Protein AF-A0A8X6QPL2-F1 (afdb_monomer_lite)

Foldseek 3Di:
DDDDDDDDPPPVVVVVVVVVPPPPPPPPVPPPPQDAKDWPDWDDDPPDDQPDDDKTAIAMDHGPHDDQKDWDDDPNDTAWIAGPPDPCRIDGDDDPSDDADVVQQDSDHDIRD

Sequence (113 aa):
MIKDPPFTAHILEHLLFLFVSSVPVISCSSSRSHIPLRINMLHIPNPVVTGDSVRLRCAYELGNETLYAVKWYKNMGEFFRYVPASDHPLKKFPQTGIDVDVPKSPYSSQDLL

Organism: Nephila pilipes (NCBI:txid299642)

Structure (mmCIF, N/CA/C/O backbone):
data_AF-A0A8X6QPL2-F1
#
_entry.id   AF-A0A8X6QPL2-F1
#
loop_
_atom_site.group_PDB
_atom_site.id
_atom_site.type_symbol
_atom_site.label_atom_id
_atom_site.label_alt_id
_atom_site.label_com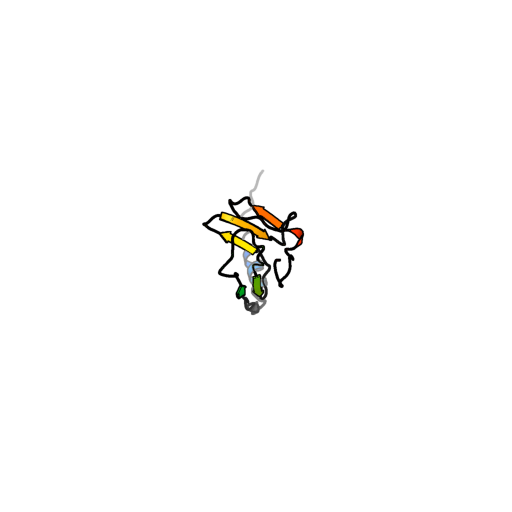p_id
_atom_site.label_asym_id
_atom_site.label_entity_id
_atom_site.label_seq_id
_atom_site.pdbx_PDB_ins_code
_atom_site.Cartn_x
_atom_site.Cartn_y
_atom_site.Cartn_z
_atom_site.occupancy
_atom_site.B_iso_or_equiv
_atom_site.auth_seq_id
_atom_site.auth_comp_id
_atom_site.auth_asym_id
_atom_site.auth_atom_id
_atom_site.pdbx_PDB_model_num
ATOM 1 N N . MET A 1 1 ? -39.750 55.208 33.846 1.00 43.03 1 MET A N 1
ATOM 2 C CA . MET A 1 1 ? -39.704 53.936 33.088 1.00 43.03 1 MET A CA 1
ATOM 3 C C . MET A 1 1 ? -38.433 54.011 32.267 1.00 43.03 1 MET A C 1
ATOM 5 O O . MET A 1 1 ? -38.391 54.836 31.379 1.00 43.03 1 MET A O 1
ATOM 9 N N . ILE A 1 2 ? -37.318 53.383 32.621 1.00 46.59 2 ILE A N 1
ATOM 10 C CA . ILE A 1 2 ? -37.088 51.972 32.948 1.00 46.59 2 ILE A CA 1
ATOM 11 C C . ILE A 1 2 ? -36.040 51.887 34.072 1.00 46.59 2 ILE A C 1
ATOM 13 O O . ILE A 1 2 ? -35.183 52.753 34.203 1.00 46.59 2 ILE A O 1
ATOM 17 N N . LYS A 1 3 ? -36.206 50.887 34.934 1.00 42.84 3 LYS A N 1
ATOM 18 C CA . LYS A 1 3 ? -35.403 50.587 36.118 1.00 42.84 3 LYS A CA 1
ATOM 19 C C . LYS A 1 3 ? -34.523 49.401 35.740 1.00 42.84 3 LYS A C 1
ATOM 21 O O . LYS A 1 3 ? -35.054 48.298 35.652 1.00 42.84 3 LYS A O 1
ATOM 26 N N . ASP A 1 4 ? -33.235 49.615 35.501 1.00 60.00 4 ASP A N 1
ATOM 27 C CA . ASP A 1 4 ? -32.306 48.493 35.367 1.00 60.00 4 ASP A CA 1
ATOM 28 C C . ASP A 1 4 ? -32.053 47.893 36.764 1.00 60.00 4 ASP A C 1
ATOM 30 O O . ASP A 1 4 ? -31.740 48.633 37.705 1.00 60.00 4 ASP A O 1
ATOM 34 N N . PRO A 1 5 ? -32.259 46.578 36.962 1.00 59.72 5 PRO A N 1
ATOM 35 C CA . PRO A 1 5 ? -31.999 45.925 38.236 1.00 59.72 5 PRO A CA 1
ATOM 36 C C . PRO A 1 5 ? -30.491 45.696 38.460 1.00 59.72 5 PRO A C 1
ATOM 38 O O . PRO A 1 5 ? -29.744 45.465 37.507 1.00 59.72 5 PRO A O 1
ATOM 41 N N . PRO A 1 6 ? -30.028 45.711 39.723 1.00 50.69 6 PRO A N 1
ATOM 42 C CA . PRO A 1 6 ? -28.634 45.469 40.059 1.00 50.69 6 PRO A CA 1
ATOM 43 C C . PRO A 1 6 ? -28.275 43.975 39.990 1.00 50.69 6 PRO A C 1
ATOM 45 O O . PRO A 1 6 ? -29.015 43.114 40.468 1.00 50.69 6 PRO A O 1
ATOM 48 N N . PHE A 1 7 ? -27.104 43.704 39.404 1.00 57.97 7 PHE A N 1
ATOM 49 C CA . PHE A 1 7 ? -26.193 42.570 39.634 1.00 57.97 7 PHE A CA 1
ATOM 50 C C . PHE A 1 7 ? -26.706 41.471 40.591 1.00 57.97 7 PHE A C 1
ATOM 52 O O . PHE A 1 7 ? -26.338 41.422 41.760 1.00 57.97 7 PHE A O 1
ATOM 59 N N . THR A 1 8 ? -27.527 40.543 40.089 1.00 52.91 8 THR A N 1
ATOM 60 C CA . THR A 1 8 ? -27.958 39.348 40.846 1.00 52.91 8 THR A CA 1
ATOM 61 C C . THR A 1 8 ? -27.904 38.092 39.968 1.00 52.91 8 THR A C 1
ATOM 63 O O . THR A 1 8 ? -28.831 37.293 39.942 1.00 52.91 8 THR A O 1
ATOM 66 N N . ALA A 1 9 ? -26.831 37.929 39.187 1.00 49.62 9 ALA A N 1
ATOM 67 C CA . ALA A 1 9 ? -26.647 36.759 38.315 1.00 49.62 9 ALA A CA 1
ATOM 68 C C . ALA A 1 9 ? -25.283 36.059 38.464 1.00 49.62 9 ALA A C 1
ATOM 70 O O . ALA A 1 9 ? -25.078 35.012 37.869 1.00 49.62 9 ALA A O 1
ATOM 71 N N . HIS A 1 10 ? -24.362 36.573 39.290 1.00 55.91 10 HIS A N 1
ATOM 72 C CA . HIS A 1 10 ? -23.028 35.968 39.442 1.00 55.91 10 HIS A CA 1
ATOM 73 C C . HIS A 1 10 ? -22.885 34.985 40.613 1.00 55.91 10 HIS A C 1
ATOM 75 O O . HIS A 1 10 ? -21.914 34.238 40.658 1.00 55.91 10 HIS A O 1
ATOM 81 N N . ILE A 1 11 ? -23.826 34.951 41.562 1.00 59.06 11 ILE A N 1
ATOM 82 C CA . ILE A 1 11 ? -23.658 34.161 42.798 1.00 59.06 11 ILE A CA 1
ATOM 83 C C . ILE A 1 11 ? -24.117 32.696 42.625 1.00 59.06 11 ILE A C 1
ATOM 85 O O . ILE A 1 11 ? -23.612 31.812 43.313 1.00 59.06 11 ILE A O 1
ATOM 89 N N . LEU A 1 12 ? -25.003 32.401 41.664 1.00 50.84 12 LEU A N 1
ATOM 90 C CA . LEU A 1 12 ? -25.481 31.031 41.404 1.00 50.84 12 LEU A CA 1
ATOM 91 C C . LEU A 1 12 ? -24.539 30.199 40.514 1.00 50.84 12 LEU A C 1
ATOM 93 O O . LEU A 1 12 ? -24.526 28.977 40.633 1.00 50.84 12 LEU A O 1
ATOM 97 N N . GLU A 1 13 ? -23.701 30.843 39.697 1.00 55.19 13 GLU A N 1
ATOM 98 C CA . GLU A 1 13 ? -22.680 30.177 38.871 1.00 55.19 13 GLU A CA 1
ATOM 99 C C . GLU A 1 13 ? -21.631 29.463 39.740 1.00 55.19 13 GLU A C 1
ATOM 101 O O . GLU A 1 13 ? -21.320 28.295 39.524 1.00 55.19 13 GLU A O 1
ATOM 106 N N . HIS A 1 14 ? -21.139 30.117 40.798 1.00 57.09 14 HIS A N 1
ATOM 107 C CA . HIS A 1 14 ? -20.105 29.547 41.671 1.00 57.09 14 HIS A CA 1
ATOM 108 C C . HIS A 1 14 ? -20.588 28.360 42.517 1.00 57.09 14 HIS A C 1
ATOM 110 O O . HIS A 1 14 ? -19.794 27.475 42.833 1.00 57.09 14 HIS A O 1
ATOM 116 N N . LEU A 1 15 ? -21.876 28.314 42.870 1.00 55.91 15 LEU A N 1
ATOM 117 C CA . LEU A 1 15 ? -22.445 27.215 43.656 1.00 55.91 15 LEU A CA 1
ATOM 118 C C . LEU A 1 15 ? -22.608 25.937 42.822 1.00 55.91 15 LEU A C 1
ATOM 120 O O . LEU A 1 15 ? -22.407 24.849 43.355 1.00 55.91 15 LEU A O 1
ATOM 124 N N . LEU A 1 16 ? -22.880 26.049 41.515 1.00 55.75 16 LEU A N 1
ATOM 125 C CA . LEU A 1 16 ? -22.930 24.897 40.606 1.00 55.75 16 LEU A CA 1
ATOM 126 C C . LEU A 1 16 ? -21.566 24.200 40.481 1.00 55.75 16 LEU A C 1
ATOM 128 O O . LEU A 1 16 ? -21.521 22.972 40.498 1.00 55.75 16 LEU A O 1
ATOM 132 N N . PHE A 1 17 ? -20.454 24.947 40.461 1.00 56.66 17 PHE A N 1
ATOM 133 C CA . PHE A 1 17 ? -19.097 24.377 40.411 1.00 56.66 17 PHE A CA 1
ATOM 134 C C . PHE A 1 17 ? -18.726 23.537 41.646 1.00 56.66 17 PHE A C 1
ATOM 136 O O . PHE A 1 17 ? -17.916 22.616 41.533 1.00 56.66 17 PHE A O 1
ATOM 143 N N . LEU A 1 18 ? -19.325 23.808 42.812 1.00 54.09 18 LEU A N 1
ATOM 144 C CA . LEU A 1 18 ? -19.054 23.058 44.045 1.00 54.09 18 LEU A CA 1
ATOM 145 C C . LEU A 1 18 ? -19.760 21.691 44.094 1.00 54.09 18 LEU A C 1
ATOM 147 O O . LEU A 1 18 ? -19.296 20.800 44.800 1.00 54.09 18 LEU A O 1
ATOM 151 N N . PHE A 1 19 ? -20.835 21.482 43.325 1.00 57.47 19 PHE A N 1
ATOM 152 C CA . PHE A 1 19 ? -21.520 20.183 43.249 1.00 57.47 19 PHE A CA 1
ATOM 153 C C . PHE A 1 19 ? -20.895 19.223 42.229 1.00 57.47 19 PHE A C 1
ATOM 155 O O . PHE A 1 19 ? -21.028 18.011 42.383 1.00 57.47 19 PHE A O 1
ATOM 162 N N . VAL A 1 20 ? -20.174 19.730 41.223 1.00 57.22 20 VAL A N 1
ATOM 163 C CA . VAL A 1 20 ? -19.507 18.882 40.212 1.00 57.22 20 VAL A CA 1
ATOM 164 C C . VAL A 1 20 ? -18.139 18.359 40.675 1.00 57.22 20 VAL A C 1
ATOM 166 O O . VAL A 1 20 ? -17.578 17.474 40.036 1.00 57.22 20 VAL A O 1
ATOM 169 N N . SER A 1 21 ? -17.595 18.874 41.784 1.00 57.22 21 SER A N 1
ATOM 170 C CA . SER A 1 21 ? -16.252 18.529 42.279 1.00 57.22 21 SER A CA 1
ATOM 171 C C . SER A 1 21 ? -16.221 17.460 43.382 1.00 57.22 21 SER A C 1
ATOM 173 O O . SER A 1 21 ? -15.135 17.060 43.800 1.00 57.22 21 SER A O 1
ATOM 175 N N . SER A 1 22 ? -17.377 16.964 43.845 1.00 60.09 22 SER A N 1
ATOM 176 C CA . SER A 1 22 ? -17.465 15.962 44.925 1.00 60.09 22 SER A CA 1
ATOM 177 C C . SER A 1 22 ? -17.567 14.508 44.452 1.00 60.09 22 SER A C 1
ATOM 179 O O . SER A 1 22 ? -17.535 13.595 45.278 1.00 60.09 22 SER A O 1
ATOM 181 N N . VAL A 1 23 ? -17.616 14.254 43.141 1.00 60.38 23 VAL A N 1
ATOM 182 C CA . VAL A 1 23 ? -17.314 12.917 42.616 1.00 60.38 23 VAL A CA 1
ATOM 183 C C . VAL A 1 23 ? -15.794 12.801 42.597 1.00 60.38 23 VAL A C 1
ATOM 185 O O . VAL A 1 23 ? -15.155 13.569 41.874 1.00 60.38 23 VAL A O 1
ATOM 188 N N . PRO A 1 24 ? -15.171 11.873 43.346 1.00 59.44 24 PRO A N 1
ATOM 189 C CA . PRO A 1 24 ? -13.775 11.580 43.113 1.00 59.44 24 PRO A CA 1
ATOM 190 C C . PRO A 1 24 ? -13.719 10.979 41.712 1.00 59.44 24 PRO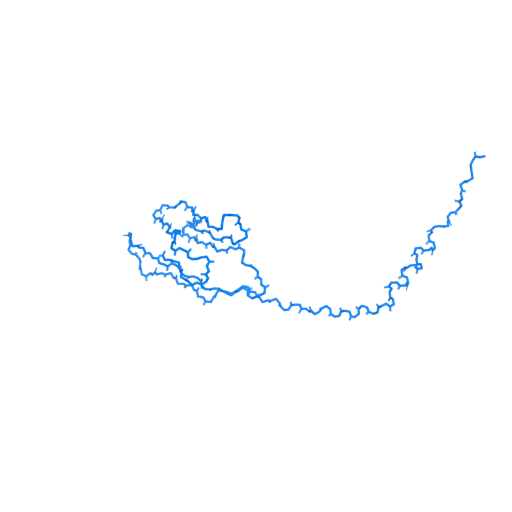 A C 1
ATOM 192 O O . PRO A 1 24 ? -13.979 9.792 41.521 1.00 59.44 24 PRO A O 1
ATOM 195 N N . VAL A 1 25 ? -13.383 11.787 40.706 1.0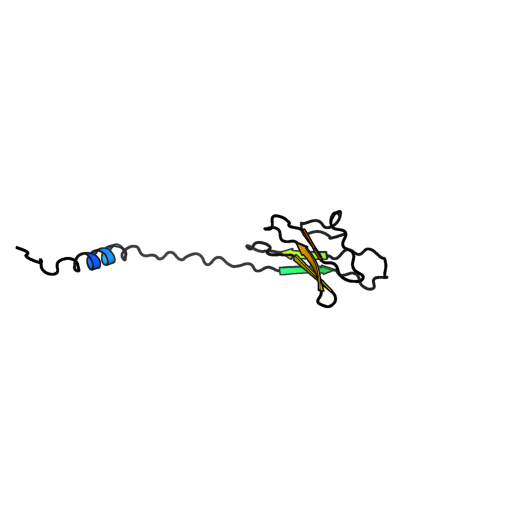0 60.59 25 VAL A N 1
ATOM 196 C CA . VAL A 1 25 ? -12.946 11.278 39.407 1.00 60.59 25 VAL A CA 1
ATOM 197 C C . VAL A 1 25 ? -11.540 10.714 39.610 1.00 60.59 25 VAL A C 1
ATOM 199 O O . VAL A 1 25 ? -10.577 11.115 38.976 1.00 60.59 25 VAL A O 1
ATOM 202 N N . ILE A 1 26 ? -11.418 9.723 40.494 1.00 61.06 26 ILE A N 1
ATOM 203 C CA . ILE A 1 26 ? -10.387 8.698 40.408 1.00 61.06 26 ILE A CA 1
ATOM 204 C C . ILE A 1 26 ? -10.903 7.703 39.362 1.00 61.06 26 ILE A C 1
ATOM 206 O O . ILE A 1 26 ? -11.039 6.507 39.593 1.00 61.06 26 ILE A O 1
ATOM 210 N N . SER A 1 27 ? -11.248 8.214 38.178 1.00 62.38 27 SER A N 1
ATOM 211 C CA . SER A 1 27 ? -11.204 7.387 36.993 1.00 62.38 27 SER A CA 1
ATOM 212 C C . SER A 1 27 ? -9.724 7.328 36.665 1.00 62.38 27 SER A C 1
ATOM 214 O O . SER A 1 27 ? -9.178 8.213 36.012 1.00 62.38 27 SER A O 1
ATOM 216 N N . CYS A 1 28 ? -9.040 6.319 37.209 1.00 61.81 28 CYS A N 1
ATOM 217 C CA . CYS A 1 28 ? -7.812 5.860 36.591 1.00 61.81 28 CYS A CA 1
ATOM 218 C C . CYS A 1 28 ? -8.244 5.376 35.208 1.00 61.81 28 CYS A C 1
ATOM 220 O O . CYS A 1 28 ? -8.683 4.238 35.048 1.00 61.81 28 CYS A O 1
ATOM 222 N N . SER A 1 29 ? -8.256 6.289 34.237 1.00 65.00 29 SER A N 1
ATOM 223 C CA . SER A 1 29 ? -8.436 5.960 32.838 1.00 65.00 29 SER A CA 1
ATOM 224 C C . SER A 1 29 ? -7.297 5.013 32.519 1.00 65.00 29 SER A C 1
ATOM 226 O O . SER A 1 29 ? -6.151 5.440 32.389 1.00 65.00 29 SER A O 1
ATOM 228 N N . SER A 1 30 ? -7.619 3.721 32.516 1.00 67.06 30 SER A N 1
ATOM 229 C CA . SER A 1 30 ? -6.732 2.626 32.165 1.00 67.06 30 SER A CA 1
ATOM 230 C C . SER A 1 30 ? -5.944 3.055 30.939 1.00 67.06 30 SER A C 1
ATOM 232 O O . SER A 1 30 ? -6.524 3.225 29.864 1.00 67.06 30 SER A O 1
ATOM 234 N N . SER A 1 31 ? -4.648 3.313 31.119 1.00 72.38 31 SER A N 1
ATOM 235 C CA . SER A 1 31 ? -3.768 3.683 30.025 1.00 72.38 31 SER A CA 1
ATOM 236 C C . SER A 1 31 ? -3.805 2.530 29.031 1.00 72.38 31 SER A C 1
ATOM 238 O O . SER A 1 31 ? -3.338 1.424 29.307 1.00 72.38 31 SER A O 1
ATOM 240 N N . ARG A 1 32 ? -4.459 2.747 27.884 1.00 75.88 32 ARG A N 1
ATOM 241 C CA . ARG A 1 32 ? -4.503 1.746 26.824 1.00 75.88 32 ARG A CA 1
ATOM 242 C C . ARG A 1 32 ? -3.066 1.549 26.367 1.00 75.88 32 ARG A C 1
ATOM 244 O O . ARG A 1 32 ? -2.476 2.462 25.796 1.00 75.88 32 ARG A O 1
ATOM 251 N N . SER A 1 33 ? -2.491 0.386 26.658 1.00 81.00 33 SER A N 1
ATOM 252 C CA . SER A 1 33 ? -1.162 0.049 26.157 1.00 81.00 33 SER A CA 1
ATOM 253 C C . SER A 1 33 ? -1.237 0.045 24.628 1.00 81.00 33 SER A C 1
ATOM 255 O O . SER A 1 33 ? -2.042 -0.684 24.043 1.00 81.00 33 SER A O 1
ATOM 257 N N . HIS A 1 34 ? -0.495 0.943 23.984 1.00 81.69 34 HIS A N 1
ATOM 258 C CA . HIS A 1 34 ? -0.492 1.085 22.532 1.00 81.69 34 HIS A CA 1
ATOM 259 C C . HIS A 1 34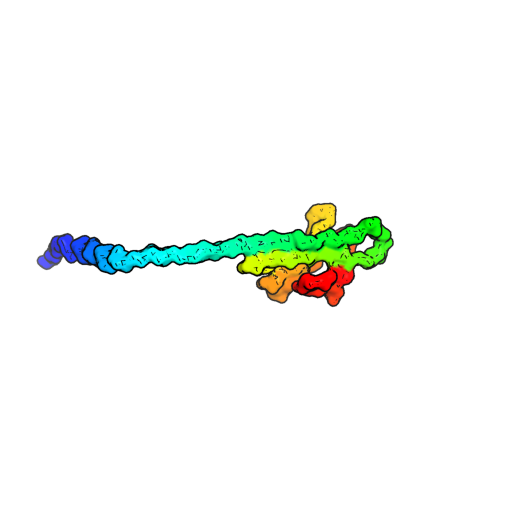 ? 0.486 0.067 21.949 1.00 81.69 34 HIS A C 1
ATOM 261 O O . HIS A 1 34 ? 1.679 0.106 22.257 1.00 81.69 34 HIS A O 1
ATOM 267 N N . ILE A 1 35 ? -0.016 -0.859 21.132 1.00 88.88 35 ILE A N 1
ATOM 268 C CA . ILE A 1 35 ? 0.808 -1.874 20.478 1.00 88.88 35 ILE A CA 1
ATOM 269 C C . ILE A 1 35 ? 1.093 -1.347 19.071 1.00 88.88 35 ILE A C 1
ATOM 271 O O . ILE A 1 35 ? 0.171 -1.299 18.257 1.00 88.88 35 ILE A O 1
ATOM 275 N N . PRO A 1 36 ? 2.332 -0.914 18.774 1.00 88.50 36 PRO A N 1
ATOM 276 C CA . PRO A 1 36 ? 2.636 -0.291 17.497 1.00 88.50 36 PRO A CA 1
ATOM 277 C C . PRO A 1 36 ? 2.628 -1.313 16.359 1.00 88.50 36 PRO A C 1
ATOM 279 O O . PRO A 1 36 ? 2.824 -2.512 16.573 1.00 88.50 36 PRO A O 1
ATOM 282 N N . LEU A 1 37 ? 2.497 -0.806 15.133 1.00 91.69 37 LEU A N 1
ATOM 283 C CA . LEU A 1 37 ? 2.724 -1.587 13.924 1.00 91.69 37 LEU A CA 1
ATOM 284 C C . LEU A 1 37 ? 4.157 -2.136 13.901 1.00 91.69 37 LEU A C 1
ATOM 286 O O . LEU A 1 37 ? 5.119 -1.405 14.150 1.00 91.69 37 LEU A O 1
ATOM 290 N N . ARG A 1 38 ? 4.304 -3.414 13.550 1.00 92.38 38 ARG A N 1
ATOM 291 C CA . ARG A 1 38 ? 5.602 -4.082 13.393 1.00 92.38 38 ARG A CA 1
ATOM 292 C C . ARG A 1 38 ? 5.667 -4.792 12.055 1.00 92.38 38 ARG A C 1
ATOM 294 O O . ARG A 1 38 ? 4.701 -5.416 11.640 1.00 92.38 38 ARG A O 1
ATOM 301 N N . ILE A 1 39 ? 6.815 -4.715 11.391 1.00 92.00 39 ILE A N 1
ATOM 302 C CA . ILE A 1 39 ? 7.102 -5.522 10.204 1.00 92.00 39 ILE A CA 1
ATOM 303 C C . ILE A 1 39 ? 7.857 -6.761 10.677 1.00 92.00 39 ILE A C 1
ATOM 305 O O . ILE A 1 39 ? 8.959 -6.650 11.209 1.00 92.00 39 ILE A O 1
ATOM 309 N N . ASN A 1 40 ? 7.257 -7.931 10.486 1.00 92.56 40 ASN A N 1
ATOM 310 C CA . ASN A 1 40 ? 7.817 -9.216 10.894 1.00 92.56 40 ASN A CA 1
ATOM 311 C C . ASN A 1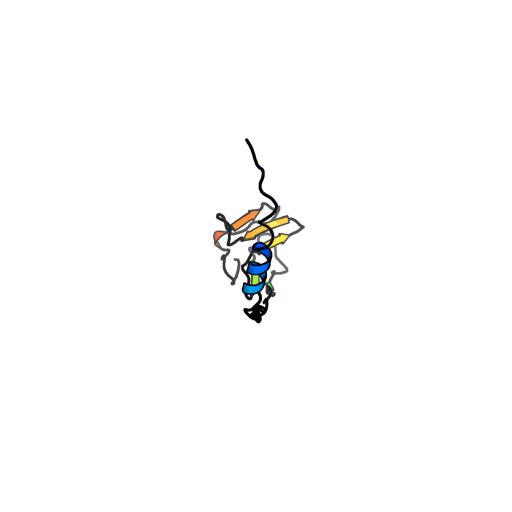 40 ? 8.739 -9.803 9.823 1.00 92.56 40 ASN A C 1
ATOM 313 O O . ASN A 1 40 ? 9.720 -10.466 10.146 1.00 92.56 40 ASN A O 1
ATOM 317 N N . MET A 1 41 ? 8.417 -9.587 8.544 1.00 93.00 41 MET A N 1
ATOM 318 C CA . MET A 1 41 ? 9.183 -10.130 7.423 1.00 93.00 41 MET A CA 1
ATOM 319 C C . MET A 1 41 ? 9.089 -9.211 6.211 1.00 93.00 41 MET A C 1
ATOM 321 O O . MET A 1 41 ? 7.998 -8.777 5.848 1.00 93.00 41 MET A O 1
ATOM 325 N N . LEU A 1 42 ? 10.219 -8.996 5.542 1.00 93.06 42 LEU A N 1
ATOM 326 C CA . LEU A 1 42 ? 10.294 -8.377 4.225 1.00 93.06 42 LEU A CA 1
ATOM 327 C C . LEU A 1 42 ? 11.102 -9.293 3.301 1.00 93.06 42 LEU A C 1
ATOM 329 O O . LEU A 1 42 ? 12.293 -9.496 3.522 1.00 93.06 42 LEU A O 1
ATOM 333 N N . HIS A 1 43 ? 10.458 -9.857 2.281 1.00 92.75 43 HIS A N 1
ATOM 334 C CA . HIS A 1 43 ? 11.099 -10.703 1.276 1.00 92.75 43 HIS A CA 1
ATOM 335 C C . HIS A 1 43 ? 11.046 -10.010 -0.084 1.00 92.75 43 HIS A C 1
ATOM 337 O O . HIS A 1 43 ? 9.968 -9.789 -0.642 1.00 92.75 43 HIS A O 1
ATOM 343 N N . ILE A 1 44 ? 12.227 -9.733 -0.633 1.00 92.31 44 ILE A N 1
ATOM 344 C CA . ILE A 1 44 ? 12.424 -9.208 -1.983 1.00 92.31 44 ILE A CA 1
ATOM 345 C C . ILE A 1 44 ? 13.400 -10.159 -2.689 1.00 92.31 44 ILE A C 1
ATOM 347 O O . ILE A 1 44 ? 14.552 -10.240 -2.256 1.00 92.31 44 ILE A O 1
ATOM 351 N N . PRO A 1 45 ? 12.970 -10.906 -3.721 1.00 90.75 45 PRO A N 1
ATOM 352 C CA . PRO A 1 45 ? 13.866 -11.792 -4.458 1.00 90.75 45 PRO A CA 1
ATOM 353 C C . PRO A 1 45 ? 15.046 -11.017 -5.060 1.00 90.75 45 PRO A C 1
ATOM 355 O O . PRO A 1 45 ? 14.856 -9.925 -5.594 1.00 90.75 45 PRO A O 1
ATOM 358 N N . ASN A 1 46 ? 16.259 -11.566 -4.958 1.00 87.56 46 ASN A N 1
ATOM 359 C CA . ASN A 1 46 ? 17.469 -10.999 -5.555 1.00 87.56 46 ASN A CA 1
ATOM 360 C C . ASN A 1 46 ? 18.528 -12.105 -5.768 1.00 87.56 46 ASN A C 1
ATOM 362 O O . ASN A 1 46 ? 18.810 -12.827 -4.808 1.00 87.56 46 ASN A O 1
ATOM 366 N N . PRO A 1 47 ? 19.152 -12.234 -6.958 1.00 88.00 47 PRO A N 1
ATOM 367 C CA . PRO A 1 47 ? 18.949 -11.441 -8.178 1.00 88.00 47 PRO A CA 1
ATOM 368 C C . PRO A 1 47 ? 17.630 -11.764 -8.899 1.00 88.00 47 PRO A C 1
ATOM 370 O O . PRO A 1 47 ? 17.061 -12.834 -8.712 1.00 88.00 47 PRO A O 1
ATOM 373 N N . VAL A 1 48 ? 17.156 -10.833 -9.731 1.00 89.00 48 VAL A N 1
ATOM 374 C CA . VAL A 1 48 ? 15.978 -11.006 -10.602 1.00 89.00 48 VAL A CA 1
ATOM 375 C C . VAL A 1 48 ? 16.386 -10.705 -12.039 1.00 89.00 48 VAL A C 1
ATOM 377 O O . VAL A 1 48 ? 17.086 -9.717 -12.278 1.00 89.00 48 VAL A O 1
ATOM 380 N N . VAL A 1 49 ? 15.967 -11.542 -12.988 1.00 91.06 49 VAL A N 1
ATOM 381 C CA . VAL A 1 49 ? 16.226 -11.334 -14.418 1.00 91.06 49 VAL A CA 1
ATOM 382 C C . VAL A 1 49 ? 15.098 -10.500 -15.024 1.00 91.06 49 VAL A C 1
ATOM 384 O O . VAL A 1 49 ? 13.926 -10.662 -14.692 1.00 91.06 49 VAL A O 1
ATOM 387 N N . THR A 1 50 ? 15.443 -9.571 -15.916 1.00 89.00 50 THR A N 1
ATOM 388 C CA . THR A 1 50 ? 14.453 -8.761 -16.636 1.00 89.00 50 THR A CA 1
ATOM 389 C C . THR A 1 50 ? 13.473 -9.655 -17.395 1.00 89.00 50 THR A C 1
ATOM 391 O O . THR A 1 50 ? 13.891 -10.459 -18.223 1.00 89.00 50 THR A O 1
ATOM 394 N N . GLY A 1 51 ? 12.176 -9.459 -17.154 1.00 88.56 51 GLY A N 1
ATOM 395 C CA . GLY A 1 51 ? 11.096 -10.243 -17.761 1.00 88.56 51 GLY A CA 1
ATOM 396 C C . GLY A 1 51 ? 10.498 -11.294 -16.825 1.00 88.56 51 GLY A C 1
ATOM 397 O O . GLY A 1 51 ? 9.364 -11.709 -17.056 1.00 88.56 51 GLY A O 1
ATOM 398 N N . ASP A 1 52 ? 11.197 -11.663 -15.748 1.00 90.06 52 ASP A N 1
ATOM 399 C CA . ASP A 1 52 ? 10.662 -12.586 -14.749 1.00 90.06 52 ASP A CA 1
ATOM 400 C C . ASP A 1 52 ? 9.596 -11.908 -13.879 1.00 90.06 52 ASP A C 1
ATOM 402 O O . ASP A 1 52 ? 9.736 -10.757 -13.453 1.00 90.06 52 ASP A O 1
ATOM 406 N N . SER A 1 53 ? 8.541 -12.656 -13.554 1.00 89.50 53 SER A N 1
ATOM 407 C CA . SER A 1 53 ? 7.571 -12.267 -12.530 1.00 89.50 53 SER A CA 1
ATOM 408 C C . SER A 1 53 ? 8.095 -12.647 -11.147 1.00 89.50 53 SER A C 1
ATOM 410 O O . SER A 1 53 ? 8.519 -13.782 -10.923 1.00 89.50 53 SER A O 1
ATOM 412 N N . VAL A 1 54 ? 8.041 -11.709 -10.200 1.00 89.62 54 VAL A N 1
ATOM 413 C CA . VAL A 1 54 ? 8.499 -11.926 -8.823 1.00 89.62 54 VAL A CA 1
ATOM 414 C C . VAL A 1 54 ? 7.487 -11.444 -7.797 1.00 89.62 54 VAL A C 1
ATOM 416 O O . VAL A 1 54 ? 6.847 -10.409 -7.959 1.00 89.62 54 VAL A O 1
ATOM 419 N N . ARG A 1 55 ? 7.434 -12.175 -6.683 1.00 88.50 55 ARG A N 1
ATOM 420 C CA . ARG A 1 55 ? 6.484 -11.971 -5.591 1.00 88.50 55 ARG A CA 1
ATOM 421 C C . ARG A 1 55 ? 7.140 -11.228 -4.431 1.00 88.50 55 ARG A C 1
ATOM 423 O O . ARG A 1 55 ? 7.959 -11.803 -3.711 1.00 88.50 55 ARG A O 1
ATOM 430 N N . LEU A 1 56 ? 6.773 -9.961 -4.233 1.00 91.06 56 LEU A N 1
ATOM 431 C CA . LEU A 1 56 ? 7.226 -9.150 -3.093 1.00 91.06 56 LEU A CA 1
ATOM 432 C C . LEU A 1 56 ? 6.377 -9.476 -1.860 1.00 91.06 56 LEU A C 1
ATOM 434 O O . LEU A 1 56 ? 5.151 -9.425 -1.924 1.00 91.06 56 LEU A O 1
ATOM 438 N N . ARG A 1 57 ? 6.988 -9.810 -0.719 1.00 89.38 57 ARG A N 1
ATOM 439 C CA . ARG A 1 57 ? 6.228 -10.168 0.494 1.00 89.38 57 ARG A CA 1
ATOM 440 C C . ARG A 1 57 ? 6.590 -9.264 1.659 1.00 89.38 57 ARG A C 1
ATOM 442 O O . ARG A 1 57 ? 7.765 -9.052 1.941 1.00 89.38 57 ARG A O 1
ATOM 449 N N . CYS A 1 58 ? 5.568 -8.772 2.350 1.00 90.19 58 CYS A N 1
ATOM 450 C CA . CYS A 1 58 ? 5.698 -8.026 3.594 1.00 90.19 58 CYS A CA 1
ATOM 451 C C . CYS A 1 58 ? 4.690 -8.588 4.600 1.00 90.19 58 CYS A C 1
ATOM 453 O O . CYS A 1 58 ? 3.485 -8.517 4.364 1.00 90.19 58 CYS A O 1
ATOM 455 N N . ALA A 1 59 ? 5.180 -9.177 5.689 1.00 90.19 59 ALA A N 1
ATOM 456 C CA . ALA A 1 59 ? 4.354 -9.604 6.812 1.00 90.19 59 ALA A CA 1
ATOM 457 C C . ALA A 1 59 ? 4.457 -8.555 7.920 1.00 90.19 59 ALA A C 1
ATOM 459 O O . ALA A 1 59 ? 5.565 -8.179 8.307 1.00 90.19 59 ALA A O 1
ATOM 460 N N . TYR A 1 60 ? 3.319 -8.098 8.433 1.00 90.62 60 TYR A N 1
ATOM 461 C CA . TYR A 1 60 ? 3.247 -7.089 9.485 1.00 90.62 60 TYR A CA 1
ATOM 462 C C . TYR A 1 60 ? 2.147 -7.411 10.502 1.00 90.62 60 TYR A C 1
ATOM 464 O O . TYR A 1 60 ? 1.153 -8.062 10.182 1.00 90.62 60 TYR A O 1
ATOM 472 N N . GLU A 1 61 ? 2.327 -6.913 11.719 1.00 92.12 61 GLU A N 1
ATOM 473 C CA . GLU A 1 61 ? 1.366 -6.944 12.819 1.00 92.12 61 GLU A CA 1
ATOM 474 C C . GLU A 1 61 ? 0.896 -5.521 13.112 1.00 92.12 61 GLU A C 1
ATOM 476 O O . GLU A 1 61 ? 1.710 -4.603 13.190 1.00 92.12 61 GLU A O 1
ATOM 481 N N . LEU A 1 62 ? -0.415 -5.327 13.273 1.00 91.31 62 LEU A N 1
ATOM 482 C CA . LEU A 1 62 ? -1.016 -4.008 13.519 1.00 91.31 62 LEU A CA 1
ATOM 483 C C . LEU A 1 62 ? -1.215 -3.696 15.007 1.00 91.31 62 LEU A C 1
ATOM 485 O O . LEU A 1 62 ? -1.592 -2.579 15.345 1.00 91.31 62 LEU A O 1
ATOM 489 N N . GLY A 1 63 ? -0.996 -4.666 15.897 1.00 89.00 63 GLY A N 1
ATOM 490 C CA . GLY A 1 63 ? -1.290 -4.488 17.313 1.00 89.00 63 GLY A CA 1
ATOM 491 C C . GLY A 1 63 ? -2.763 -4.149 17.539 1.00 89.00 63 GLY A C 1
ATOM 492 O O . GLY A 1 63 ? -3.641 -4.944 17.210 1.00 89.00 63 GLY A O 1
ATOM 493 N N . ASN A 1 64 ? -3.029 -2.969 18.101 1.00 89.12 64 ASN A N 1
ATOM 494 C CA . ASN A 1 64 ? -4.378 -2.450 18.335 1.00 89.12 64 ASN A CA 1
ATOM 495 C C . ASN A 1 64 ? -4.770 -1.289 17.402 1.00 89.12 64 ASN A C 1
ATOM 497 O O . ASN A 1 64 ? -5.744 -0.590 17.694 1.00 89.12 64 ASN A O 1
ATOM 501 N N . GLU A 1 65 ? -4.046 -1.140 16.291 1.00 88.25 65 GLU A N 1
ATOM 502 C CA . GLU A 1 65 ? -4.225 -0.102 15.277 1.00 88.25 65 GLU A CA 1
ATOM 503 C C . GLU A 1 65 ? -4.850 -0.636 13.978 1.00 88.25 65 GLU A C 1
ATOM 505 O O . GLU A 1 65 ? -5.000 -1.841 13.761 1.00 88.25 65 GLU A O 1
ATOM 510 N N . THR A 1 66 ? -5.217 0.282 13.082 1.00 89.38 66 THR A N 1
ATOM 511 C CA . THR A 1 66 ? -5.723 -0.041 11.739 1.00 89.38 66 THR A CA 1
ATOM 512 C C . THR A 1 66 ? -4.668 0.239 10.675 1.00 89.38 66 THR A C 1
ATOM 514 O O . THR A 1 66 ? -3.859 1.160 10.788 1.00 89.38 66 THR A O 1
ATOM 517 N N . LEU A 1 67 ? -4.654 -0.569 9.615 1.00 91.38 67 LEU A N 1
ATOM 518 C CA . LEU A 1 67 ? -3.703 -0.383 8.526 1.00 91.38 67 LEU A CA 1
ATOM 519 C C . LEU A 1 67 ? -4.074 0.848 7.697 1.00 91.38 67 LEU A C 1
ATOM 521 O O . LEU A 1 67 ? -5.087 0.851 7.001 1.00 91.38 67 LEU A O 1
ATOM 525 N N . TYR A 1 68 ? -3.199 1.852 7.707 1.00 92.62 68 TYR A N 1
ATOM 526 C CA . TYR A 1 68 ? -3.347 3.028 6.854 1.00 92.62 68 TYR A CA 1
ATOM 527 C C . TYR A 1 68 ? -3.115 2.693 5.374 1.00 92.62 68 TYR A C 1
ATOM 529 O O . TYR A 1 68 ? -3.988 2.917 4.537 1.00 92.62 68 TYR A O 1
ATOM 537 N N . ALA A 1 69 ? -1.940 2.147 5.040 1.00 92.38 69 ALA A N 1
ATOM 538 C CA . ALA A 1 69 ? -1.601 1.743 3.680 1.00 92.38 69 ALA A CA 1
ATOM 539 C C . ALA A 1 69 ? -0.395 0.791 3.636 1.00 92.38 69 ALA A C 1
ATOM 541 O O . ALA A 1 69 ? 0.501 0.885 4.472 1.00 92.38 69 ALA A O 1
ATOM 542 N N . VAL A 1 70 ? -0.318 -0.033 2.590 1.00 93.00 70 VAL A N 1
ATOM 543 C CA . VAL A 1 70 ? 0.917 -0.698 2.139 1.00 93.00 70 VAL A CA 1
ATOM 544 C C . VAL A 1 70 ? 1.326 -0.065 0.818 1.00 93.00 70 VAL A C 1
ATOM 546 O O . VAL A 1 70 ? 0.493 0.082 -0.074 1.00 93.00 70 VAL A O 1
ATOM 549 N N . LYS A 1 71 ? 2.594 0.322 0.677 1.00 93.62 71 LYS A N 1
ATOM 550 C CA . LYS A 1 71 ? 3.117 0.957 -0.537 1.00 93.62 71 LYS A CA 1
ATOM 551 C C . LYS A 1 71 ? 4.453 0.342 -0.919 1.00 93.62 71 LYS A C 1
ATOM 553 O O . LYS A 1 71 ? 5.280 0.102 -0.042 1.00 93.62 71 LYS A O 1
ATOM 558 N N . TRP A 1 72 ? 4.672 0.142 -2.213 1.00 94.44 72 TRP A N 1
ATOM 559 C CA . TRP A 1 72 ? 5.959 -0.299 -2.742 1.00 94.44 72 TRP A CA 1
ATOM 560 C C . TRP A 1 72 ? 6.591 0.780 -3.611 1.00 94.44 72 TRP A C 1
ATOM 562 O O . TRP A 1 72 ? 5.919 1.409 -4.433 1.00 94.44 72 TRP A O 1
ATOM 572 N N . TYR A 1 73 ? 7.899 0.953 -3.420 1.00 94.25 73 TYR A N 1
ATOM 573 C CA . TYR A 1 73 ? 8.707 1.948 -4.108 1.00 94.25 73 TYR A CA 1
ATOM 574 C C . TYR A 1 73 ? 9.931 1.307 -4.753 1.00 94.25 73 TYR A C 1
ATOM 576 O O . TYR A 1 73 ? 10.565 0.429 -4.167 1.00 94.25 73 TYR A O 1
ATOM 584 N N . LYS A 1 74 ? 10.305 1.792 -5.936 1.00 91.31 74 LYS A N 1
ATOM 585 C CA . LYS A 1 74 ? 11.596 1.512 -6.571 1.00 91.31 74 LYS A CA 1
ATOM 586 C C . LYS A 1 74 ? 12.119 2.804 -7.177 1.00 91.31 74 LYS A C 1
ATOM 588 O O . LYS A 1 74 ? 11.361 3.525 -7.813 1.00 91.31 74 LYS A O 1
ATOM 593 N N . ASN A 1 75 ? 13.405 3.108 -7.014 1.00 91.50 75 ASN A N 1
ATOM 594 C CA . ASN A 1 75 ? 14.027 4.313 -7.585 1.00 91.50 75 ASN A CA 1
ATOM 595 C C . ASN A 1 75 ? 13.231 5.605 -7.289 1.00 91.50 75 ASN A C 1
ATOM 597 O O . ASN A 1 75 ? 13.048 6.434 -8.173 1.00 91.50 75 ASN A O 1
ATOM 601 N N . MET A 1 76 ? 12.716 5.741 -6.059 1.00 91.38 76 MET A N 1
ATOM 602 C CA . MET A 1 76 ? 11.857 6.849 -5.596 1.00 91.38 76 MET A CA 1
ATOM 603 C C . MET A 1 76 ? 10.444 6.926 -6.211 1.00 91.38 76 MET A C 1
ATOM 605 O O . MET A 1 76 ? 9.653 7.762 -5.785 1.00 91.38 76 MET A O 1
ATOM 609 N N . GLY A 1 77 ? 10.092 6.056 -7.161 1.00 95.81 77 GLY A N 1
ATOM 610 C CA . GLY A 1 77 ? 8.739 5.949 -7.710 1.00 95.81 77 GLY A CA 1
ATOM 611 C C . GLY A 1 77 ? 7.877 4.973 -6.913 1.00 95.81 77 GLY A C 1
ATOM 61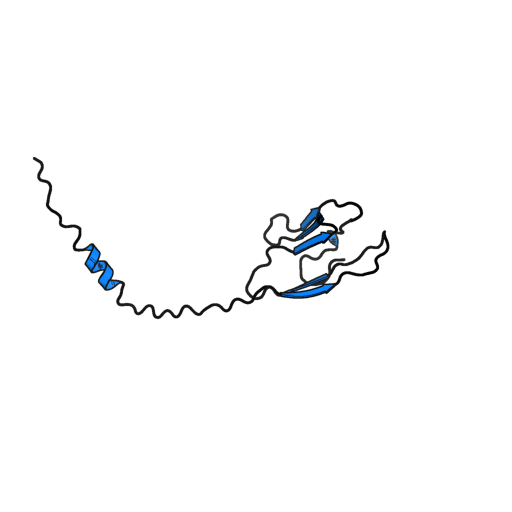2 O O . GLY A 1 77 ? 8.319 3.861 -6.624 1.00 95.81 77 GLY A O 1
ATOM 613 N N . GLU A 1 78 ? 6.661 5.385 -6.548 1.00 95.06 78 GLU A N 1
ATOM 614 C CA . GLU A 1 78 ? 5.604 4.469 -6.096 1.00 95.06 78 GLU A CA 1
ATOM 615 C C . GLU A 1 78 ? 5.127 3.685 -7.318 1.00 95.06 78 GLU A C 1
ATOM 617 O O . GLU A 1 78 ? 4.883 4.300 -8.353 1.00 95.06 78 GLU A O 1
ATOM 622 N N . PHE A 1 79 ? 4.980 2.364 -7.210 1.00 94.44 79 PHE A N 1
ATOM 623 C CA . PHE A 1 79 ? 4.417 1.541 -8.294 1.00 94.44 79 PHE A CA 1
ATOM 624 C C . PHE A 1 79 ? 3.184 0.738 -7.858 1.00 94.44 79 PHE A C 1
ATOM 626 O O . PHE A 1 79 ? 2.359 0.361 -8.691 1.00 94.44 79 PHE A O 1
ATOM 633 N N . PHE A 1 80 ? 2.997 0.542 -6.550 1.00 94.25 80 PHE A N 1
ATOM 634 C CA . PHE A 1 80 ? 1.839 -0.137 -5.970 1.00 94.25 80 PHE A CA 1
ATOM 635 C C . PHE A 1 80 ? 1.431 0.495 -4.643 1.00 94.25 80 PHE A C 1
ATOM 637 O O . PHE A 1 80 ? 2.282 0.847 -3.821 1.00 94.25 80 PHE A O 1
ATOM 644 N N . ARG A 1 81 ? 0.120 0.541 -4.399 1.00 93.62 81 ARG A N 1
ATOM 645 C CA . ARG A 1 81 ? -0.467 0.934 -3.123 1.00 93.62 81 ARG A CA 1
ATOM 646 C C . ARG A 1 81 ? -1.750 0.176 -2.819 1.00 93.62 81 ARG A C 1
ATOM 648 O O . ARG A 1 81 ? -2.645 0.108 -3.658 1.00 93.62 81 ARG A O 1
ATOM 655 N N . TYR A 1 82 ? -1.856 -0.276 -1.574 1.00 91.88 82 TYR A N 1
ATOM 656 C CA . TYR A 1 82 ? -3.062 -0.816 -0.962 1.00 91.88 82 TYR A CA 1
ATOM 657 C C . TYR A 1 82 ? -3.520 0.077 0.203 1.00 91.88 82 TYR A C 1
ATOM 659 O O . TYR A 1 82 ? -2.728 0.348 1.102 1.00 91.88 82 TYR A O 1
ATOM 667 N N . VAL A 1 83 ? -4.772 0.544 0.191 1.00 93.44 83 VAL A N 1
ATOM 668 C CA . VAL A 1 83 ? -5.408 1.375 1.233 1.00 93.44 83 VAL A CA 1
ATOM 669 C C . VAL A 1 83 ? -6.757 0.746 1.604 1.00 93.44 83 VAL A C 1
ATOM 671 O O . VAL A 1 83 ? -7.735 0.982 0.894 1.00 93.44 83 VAL A O 1
ATOM 674 N N . PRO A 1 84 ? -6.851 -0.032 2.698 1.00 91.50 84 PRO A N 1
ATOM 675 C CA . PRO A 1 84 ? -8.084 -0.736 3.067 1.00 91.50 84 PRO A CA 1
ATOM 676 C C . PRO A 1 84 ? -9.300 0.180 3.242 1.00 91.50 84 PRO A C 1
ATOM 678 O O . PRO A 1 84 ? -10.416 -0.208 2.924 1.00 91.50 84 PRO A O 1
ATOM 681 N N . ALA A 1 85 ? -9.080 1.401 3.732 1.00 91.75 85 ALA A N 1
ATOM 682 C CA . ALA A 1 85 ? -10.137 2.369 4.019 1.00 91.75 85 ALA A CA 1
ATOM 683 C C . ALA A 1 85 ? -10.630 3.162 2.788 1.00 91.75 85 ALA A C 1
ATOM 685 O O . ALA A 1 85 ? -11.412 4.093 2.944 1.00 91.75 85 ALA A O 1
ATOM 686 N N . SER A 1 86 ? -10.143 2.868 1.576 1.00 93.56 86 SER A N 1
ATOM 687 C CA . SER A 1 86 ? -10.518 3.595 0.354 1.00 93.56 86 SER A CA 1
ATOM 688 C C . SER A 1 86 ? -11.563 2.835 -0.462 1.00 93.56 86 SER A C 1
ATOM 690 O O . SER A 1 86 ? -11.451 1.625 -0.608 1.00 93.56 86 SER A O 1
ATOM 692 N N . ASP A 1 87 ? -12.473 3.558 -1.126 1.00 92.19 87 ASP A N 1
ATOM 693 C CA . ASP A 1 87 ? -13.409 2.996 -2.124 1.00 92.19 87 ASP A CA 1
ATOM 694 C C . ASP A 1 87 ? -12.704 2.253 -3.275 1.00 92.19 87 ASP A C 1
ATOM 696 O O . ASP A 1 87 ? -13.272 1.378 -3.930 1.00 92.19 87 ASP A O 1
ATOM 700 N N . HIS A 1 88 ? -11.433 2.590 -3.517 1.00 90.19 88 HIS A N 1
ATOM 701 C CA . HIS A 1 88 ? -10.555 1.912 -4.465 1.00 90.19 88 HIS A CA 1
ATOM 702 C C . HIS A 1 88 ? -9.287 1.440 -3.741 1.00 90.19 88 HIS A C 1
ATOM 704 O O . HIS A 1 88 ? -8.269 2.147 -3.771 1.00 90.19 88 HIS A O 1
ATOM 710 N N . PRO A 1 89 ? -9.331 0.265 -3.078 1.00 88.62 89 PRO A N 1
ATOM 711 C CA . PRO A 1 89 ? -8.267 -0.155 -2.179 1.00 88.62 89 PRO A CA 1
ATOM 712 C C . PRO A 1 89 ? -6.929 -0.384 -2.872 1.00 88.62 89 PRO A C 1
ATOM 714 O O . PRO A 1 89 ? -5.898 -0.118 -2.269 1.00 88.62 89 PRO A O 1
ATOM 717 N N . LEU A 1 90 ? -6.916 -0.844 -4.126 1.00 90.44 90 LEU A N 1
ATOM 718 C CA . LEU A 1 90 ? -5.686 -1.071 -4.889 1.00 90.44 90 LEU A CA 1
ATOM 719 C C . LEU A 1 90 ? -5.467 0.005 -5.942 1.00 90.44 90 LEU A C 1
ATOM 721 O O . LEU A 1 90 ? -6.366 0.343 -6.710 1.00 90.44 90 LEU A O 1
ATOM 725 N N . LYS A 1 91 ? -4.234 0.509 -6.002 1.00 91.00 91 LYS A N 1
ATOM 726 C CA . LYS A 1 91 ? -3.779 1.482 -6.994 1.00 91.00 91 LYS A CA 1
ATOM 727 C C . LYS A 1 91 ? -2.408 1.071 -7.519 1.00 91.00 91 LYS A C 1
ATOM 729 O O . LYS A 1 91 ? -1.504 0.780 -6.737 1.00 91.00 91 LYS A O 1
ATOM 734 N N . LYS A 1 92 ? -2.260 1.085 -8.843 1.00 91.88 92 LYS A N 1
ATOM 735 C CA . LYS A 1 92 ? -0.976 0.931 -9.535 1.00 91.88 92 LYS A CA 1
ATOM 736 C C . LYS A 1 92 ? -0.539 2.267 -10.111 1.00 91.88 92 LYS A C 1
ATOM 738 O O . LYS A 1 92 ? -1.380 3.065 -10.525 1.00 91.88 92 LYS A O 1
ATOM 743 N N . PHE A 1 93 ? 0.763 2.484 -10.154 1.00 93.88 93 PHE A N 1
ATOM 744 C CA . PHE A 1 93 ? 1.349 3.691 -10.716 1.00 93.88 93 PHE A CA 1
ATOM 745 C C . PHE A 1 93 ? 2.329 3.287 -11.814 1.00 93.88 93 PHE A C 1
ATOM 747 O O . PHE A 1 93 ? 3.173 2.423 -11.573 1.00 93.88 93 PHE A O 1
ATOM 754 N N . PRO A 1 94 ? 2.210 3.859 -13.022 1.00 93.12 94 PRO A N 1
ATOM 755 C CA . PRO A 1 94 ? 3.117 3.538 -14.113 1.00 93.12 94 PRO A CA 1
ATOM 756 C C . PRO A 1 94 ? 4.561 3.885 -13.750 1.00 93.12 94 PRO A C 1
ATOM 758 O O . PRO A 1 94 ? 4.861 5.023 -13.389 1.00 93.12 94 PRO A O 1
ATOM 761 N N . GLN A 1 95 ? 5.458 2.915 -13.898 1.00 93.75 95 GLN A N 1
ATOM 762 C CA . GLN A 1 95 ? 6.890 3.112 -13.733 1.00 93.75 95 GLN A CA 1
ATOM 763 C C . GLN A 1 95 ? 7.648 2.309 -14.792 1.00 93.75 95 GLN A C 1
ATOM 765 O O . GLN A 1 95 ? 7.337 1.150 -15.055 1.00 93.75 95 GLN A O 1
ATOM 770 N N . THR A 1 96 ? 8.660 2.921 -15.405 1.00 92.00 96 THR A N 1
ATOM 771 C CA . THR A 1 96 ? 9.449 2.285 -16.467 1.00 92.00 96 THR A CA 1
ATOM 772 C C . THR A 1 96 ? 10.083 0.977 -15.985 1.00 92.00 96 THR A C 1
ATOM 774 O O . THR A 1 96 ? 10.838 0.966 -15.011 1.00 92.00 96 THR A O 1
ATOM 777 N N . GLY A 1 97 ? 9.795 -0.119 -16.694 1.00 90.25 97 GLY A N 1
ATOM 778 C CA . GLY A 1 97 ? 10.335 -1.450 -16.400 1.00 90.25 97 GLY A CA 1
ATOM 779 C C . GLY A 1 97 ? 9.685 -2.163 -15.209 1.00 90.25 97 GLY A C 1
ATOM 780 O O . GLY A 1 97 ? 10.286 -3.098 -14.686 1.00 90.25 97 GLY A O 1
ATOM 781 N N . ILE A 1 98 ? 8.507 -1.718 -14.757 1.00 91.06 98 ILE A N 1
ATOM 782 C CA . ILE A 1 98 ? 7.702 -2.396 -13.735 1.00 91.06 98 ILE A CA 1
ATOM 783 C C . ILE A 1 98 ? 6.287 -2.591 -14.276 1.00 91.06 98 ILE A C 1
ATOM 785 O O . ILE A 1 98 ? 5.642 -1.624 -14.681 1.00 91.06 98 ILE A O 1
ATOM 789 N N . ASP A 1 99 ? 5.801 -3.826 -14.226 1.00 91.19 99 ASP A N 1
ATOM 790 C CA . ASP A 1 99 ? 4.389 -4.151 -14.413 1.00 91.19 99 ASP A CA 1
ATOM 791 C C . ASP A 1 99 ? 3.873 -4.888 -13.174 1.00 91.19 99 ASP A C 1
ATOM 793 O O . ASP A 1 99 ? 4.608 -5.655 -12.551 1.00 91.19 99 ASP A O 1
ATOM 797 N N . VAL A 1 100 ? 2.638 -4.594 -12.770 1.00 90.19 100 VAL A N 1
ATOM 798 C CA . VAL A 1 100 ? 2.065 -5.065 -11.502 1.00 90.19 100 VAL A CA 1
ATOM 799 C C . VAL A 1 100 ? 0.810 -5.890 -11.761 1.00 90.19 100 VAL A C 1
ATOM 801 O O . VAL A 1 100 ? -0.224 -5.355 -12.176 1.00 90.19 100 VAL A O 1
ATOM 804 N N . ASP A 1 101 ? 0.878 -7.173 -11.406 1.00 86.19 101 ASP A N 1
ATOM 805 C CA . ASP A 1 101 ? -0.209 -8.151 -11.516 1.00 86.19 101 ASP A CA 1
ATOM 806 C C . ASP A 1 101 ? -1.238 -8.008 -10.372 1.00 86.19 101 ASP A C 1
ATOM 808 O O . ASP A 1 101 ? -1.305 -8.802 -9.433 1.00 86.19 101 ASP A O 1
ATOM 812 N N . VAL A 1 102 ? -2.111 -7.000 -10.463 1.00 75.56 102 VAL A N 1
ATOM 813 C CA . VAL A 1 102 ? -3.165 -6.714 -9.459 1.00 75.56 102 VAL A CA 1
ATOM 814 C C . VAL A 1 102 ? -4.105 -7.903 -9.151 1.00 75.56 102 VAL A C 1
ATOM 816 O O . VAL A 1 102 ? -4.432 -8.112 -7.982 1.00 75.56 102 VAL A O 1
ATOM 819 N N . PRO A 1 103 ? -4.550 -8.732 -10.118 1.00 68.25 103 PRO A N 1
ATOM 820 C CA . PRO A 1 103 ? -5.428 -9.867 -9.811 1.00 68.25 103 PRO A CA 1
ATOM 821 C C . PRO A 1 103 ? -4.785 -10.904 -8.880 1.00 68.25 103 PRO A C 1
ATOM 823 O O . PRO A 1 103 ? -5.492 -11.664 -8.224 1.00 68.25 103 PRO A O 1
ATOM 826 N N . LYS A 1 104 ? -3.447 -10.946 -8.828 1.00 61.00 104 LYS A N 1
ATOM 827 C CA . LYS A 1 104 ? -2.673 -11.896 -8.023 1.00 61.00 104 LYS A CA 1
ATOM 828 C C . LYS A 1 104 ? -2.110 -11.281 -6.735 1.00 61.00 104 LYS A C 1
ATOM 830 O O . LYS A 1 104 ? -1.428 -11.976 -5.978 1.00 61.00 104 LYS A O 1
ATOM 835 N N . SER A 1 105 ? -2.410 -10.007 -6.457 1.00 61.16 105 SER A N 1
ATOM 836 C CA . SER A 1 105 ? -2.069 -9.344 -5.199 1.00 61.16 105 SER A CA 1
ATOM 837 C C . SER A 1 105 ? -3.182 -9.527 -4.157 1.00 61.16 105 SER A C 1
ATOM 839 O O . SER A 1 105 ? -4.157 -8.776 -4.201 1.00 61.16 105 SER A O 1
ATOM 841 N N . PRO A 1 106 ? -3.110 -10.486 -3.212 1.00 60.72 106 PRO A N 1
ATOM 842 C CA . PRO A 1 106 ? -4.063 -10.532 -2.119 1.00 60.72 106 PRO A CA 1
ATOM 843 C C . PRO A 1 106 ? -3.912 -9.307 -1.216 1.00 60.72 106 PRO A C 1
ATOM 845 O O . PRO A 1 106 ? -2.824 -8.845 -0.878 1.00 60.72 106 PRO A O 1
ATOM 848 N N . TYR A 1 107 ? -5.070 -8.816 -0.801 1.00 60.41 107 TYR A N 1
ATOM 849 C CA . TYR A 1 107 ? -5.292 -7.667 0.075 1.00 60.41 107 TYR A CA 1
ATOM 850 C C . TYR A 1 107 ? -4.985 -7.960 1.558 1.00 60.41 107 TYR A C 1
ATOM 852 O O . TYR A 1 107 ? -5.263 -7.143 2.436 1.00 60.41 107 TYR A O 1
ATOM 860 N N . SER A 1 108 ? -4.489 -9.159 1.853 1.00 49.69 108 SER A N 1
ATOM 861 C CA . SER A 1 108 ? -4.404 -9.740 3.187 1.00 49.69 108 SER A CA 1
ATOM 862 C C . SER A 1 108 ? -3.065 -10.440 3.339 1.00 49.69 108 SER A C 1
ATOM 864 O O . SER A 1 108 ? -2.570 -11.038 2.384 1.00 49.69 108 SER A O 1
ATOM 866 N N . SER A 1 109 ? -2.481 -10.324 4.529 1.00 45.59 109 SER A N 1
ATOM 867 C CA . SER A 1 109 ? -1.179 -10.848 4.926 1.00 45.59 109 SER A CA 1
ATOM 868 C C . SER A 1 109 ? -1.006 -12.321 4.558 1.00 45.59 109 SER A C 1
ATOM 870 O O . SER A 1 109 ? -1.324 -13.179 5.372 1.00 45.59 109 SER A O 1
ATOM 872 N N . GLN A 1 110 ? -0.518 -12.594 3.346 1.00 44.78 110 GLN A N 1
ATOM 873 C CA . GLN A 1 110 ? 0.259 -13.756 2.908 1.00 44.78 110 GLN A CA 1
ATOM 874 C C . GLN A 1 110 ? 0.357 -13.710 1.376 1.00 44.78 110 GLN A C 1
ATOM 876 O O . GLN A 1 110 ? -0.563 -14.086 0.657 1.00 44.78 110 GLN A O 1
ATOM 881 N N . ASP A 1 111 ? 1.527 -13.252 0.916 1.00 38.59 111 ASP A N 1
ATOM 882 C CA . ASP A 1 111 ? 2.064 -13.398 -0.441 1.00 38.59 111 ASP A CA 1
ATOM 883 C C . ASP A 1 111 ? 1.501 -12.407 -1.506 1.00 38.59 111 ASP A C 1
ATOM 885 O O . ASP A 1 111 ? 0.312 -12.375 -1.708 1.00 38.59 111 ASP A O 1
ATOM 889 N N . LEU A 1 112 ? 2.280 -11.655 -2.315 1.00 46.53 112 LEU A N 1
ATOM 890 C CA . LEU A 1 112 ? 1.789 -10.913 -3.529 1.00 46.53 112 LEU A CA 1
ATOM 891 C C . LEU A 1 112 ? 2.416 -11.459 -4.821 1.00 46.53 112 LEU A C 1
ATOM 893 O O . LEU A 1 112 ? 3.625 -11.360 -4.914 1.00 46.53 112 LEU A O 1
ATOM 897 N N . LEU A 1 113 ? 1.678 -12.179 -5.683 1.00 41.72 113 LEU A N 1
ATOM 898 C CA . LEU A 1 113 ? 2.274 -13.066 -6.715 1.00 41.72 113 LEU A CA 1
ATOM 899 C C . LEU A 1 113 ? 2.927 -12.271 -7.838 1.00 41.72 113 LEU A C 1
ATOM 901 O O . LEU A 1 113 ? 2.305 -11.269 -8.244 1.00 41.72 113 LEU A O 1
#

Radius of gyration: 29.12 Å; chains: 1; bounding box: 59×68×63 Å

Secondary structure (DSSP, 8-state):
---PPP--SSHHHHHHHHHSSSS--------------EEEEEE--SS--TT-----EEEEE-TTS----EEEEETTEEEEEE-TTSSS-EEE--BTTB---GGG--SSSS---

pLDDT: mean 77.66, std 17.63, range [38.59, 95.81]